Protein 7C8N (pdb70)

Nearest PDB structures (foldseek):
  7c8n-assembly1_A-2  TM=1.008E+00  e=4.900E-27  Methanothrix thermoacetophila
  7cnv-assembly2_D  TM=1.002E+00  e=8.751E-25  Methanothrix thermoacetophila
  7c8m-assembly1_C  TM=9.994E-01  e=2.306E-23  Methanothrix thermoacetophila
  7c8o-assembly1_D  TM=9.922E-01  e=1.601E-20  Methanothrix thermoacetophila
  7c8o-assembly1_A  TM=9.202E-01  e=1.812E-20  Methanothrix thermoacetophila

Organism: Methanothrix thermoacetophila (strain DSM 6194 / JCM 14653 / NBRC 101360 / PT) (NCBI:txid349307)

Foldseek 3Di:
DPLAFDADPLLVVCLVPFPQADEDPPALFKFKDADVPPGKIKIKGFHADPQATQGMHIYIPDDSLLRSLLSVLRVVRHGGHLVVNLVDFSVVVCVNCPRHPPVCVSSNGRNSNRSNRRSVRNVVVVD

Secondary structure (DSSP, 8-state):
--S-----HHHHHHHHS-SSBS--SS-SE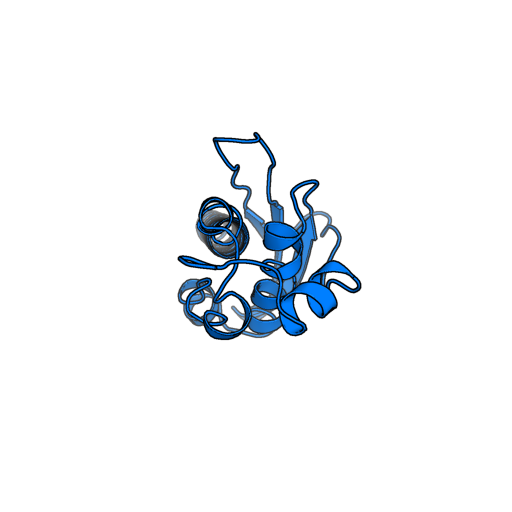EEEEE-TTT--EEEEEEEEETTEEEEEEEEE---HHHHHHHHHHHHHHTT-BHHHHHT--GGGGHHHHTT--TTHHHHHHHHHHHHHHHHHHHHHHH-

B-factor: mean 33.78, std 14.15, range [15.91, 103.22]

Solvent-accessible surface area: 6936 Å² total; per-residue (Å²): 191,165,169,116,70,31,120,41,183,109,1,109,79,5,80,112,92,45,77,28,82,23,68,15,119,136,29,42,0,68,2,121,35,44,6,128,137,70,62,42,76,0,18,0,13,0,74,17,25,124,66,90,2,108,34,0,47,2,96,20,179,12,37,14,0,1,31,0,0,0,0,7,0,0,83,53,0,93,45,72,23,1,98,69,0,63,168,10,47,26,106,75,15,42,139,12,4,118,36,18,21,105,121,37,95,48,9,0,56,10,0,3,71,0,0,32,35,0,0,79,45,37,61,73,122,114,194

InterPro domains:
  IPR002871 NIF system FeS cluster assembly, NifU, N-terminal [PF01592] (7-128)
  IPR002871 NIF system FeS cluster assembly, NifU, N-terminal [PTHR10093] (3-128)
  IPR002871 NIF system FeS cluster assembly, NifU, N-terminal [cd06664] (7-118)
  IPR017787 NIF system FeS cluster assembly, NifU-like [TIGR03419] (7-126)

Sequence (127 aa):
MIQQTGYSKKVMEHFMNPRNVGVVIDDPDGYGKVVGNPVCGDLMEIFIKVGDEKIEDIKFRTFGCGAAIATSSSMITEMARGKSLEEAMRITRNNDVADALDGLPPQKMACSSNLAADALHAAINDYLSKKQ

Radius of gyration: 14.3 Å; Cα contacts (8 Å, |Δi|>4): 248; chains: 1; bounding box: 43×26×33 Å

Structure (mmCIF, N/CA/C/O backbone):
data_7C8N
#
_entry.id   7C8N
#
_cell.length_a   107.021
_cell.length_b   107.021
_cell.length_c   65.753
_cell.angle_alpha   90.000
_cell.angle_beta   90.000
_cell.angle_gamma   120.000
#
_symmetry.space_group_name_H-M   'P 63 2 2'
#
loop_
_entity.id
_entity.type
_entity.pdbx_description
1 polymer 'Nitrogen-fixing NifU domain protein'
2 non-polymer 'FE2/S2 (INORGANIC) CLUSTER'
3 water water
#
loop_
_atom_site.group_PDB
_atom_site.id
_atom_site.type_symbol
_atom_site.label_atom_id
_atom_site.label_alt_id
_atom_site.label_comp_id
_atom_site.label_asym_id
_atom_site.label_entity_id
_atom_site.label_seq_id
_atom_site.pdbx_PDB_ins_code
_atom_site.Cartn_x
_atom_site.Cartn_y
_atom_site.Cartn_z
_atom_site.occupancy
_atom_site.B_iso_or_equiv
_atom_site.auth_seq_id
_atom_site.auth_comp_id
_atom_site.auth_asym_id
_atom_site.auth_atom_id
_atom_site.pdbx_PDB_model_num
ATOM 1 N N . MET A 1 1 ? -78.582 23.102 17.966 1.00 60.87 1 MET A N 1
ATOM 2 C CA . MET A 1 1 ? -77.629 24.219 17.960 1.00 49.47 1 MET A CA 1
ATOM 3 C C . MET A 1 1 ? -77.444 24.653 16.505 1.00 50.52 1 MET A C 1
ATOM 4 O O . MET A 1 1 ? -77.547 23.827 15.607 1.00 47.58 1 MET A O 1
ATOM 9 N N . ILE A 1 2 ? -76.977 25.899 16.292 1.00 34.47 2 ILE A N 1
ATOM 10 C CA . ILE A 1 2 ? -76.756 26.456 14.965 1.00 33.15 2 ILE A CA 1
ATOM 11 C C . ILE A 1 2 ? -75.275 26.323 14.635 1.00 29.83 2 ILE A C 1
ATOM 12 O O . ILE A 1 2 ? -74.424 26.343 15.529 1.00 28.24 2 ILE A O 1
ATOM 17 N N . GLN A 1 3 ? -74.968 26.155 13.348 1.00 26.48 3 GLN A N 1
ATOM 18 C CA . GLN A 1 3 ? -73.629 25.978 12.826 1.00 28.24 3 GLN A CA 1
ATOM 19 C C . GLN A 1 3 ? -72.939 24.791 13.516 1.00 28.12 3 GLN A C 1
ATOM 20 O O . GLN A 1 3 ? -71.801 24.820 14.026 1.00 29.57 3 GLN A O 1
ATOM 26 N N . GLN A 1 4 ? -73.663 23.663 13.622 1.00 27.77 4 GLN A N 1
ATOM 27 C CA . GLN A 1 4 ? -73.093 22.544 14.361 1.00 28.06 4 GLN A CA 1
ATOM 28 C C . GLN A 1 4 ? -71.940 21.893 13.623 1.00 28.89 4 GLN A C 1
ATOM 29 O O . GLN A 1 4 ? -71.960 21.804 12.389 1.00 30.28 4 GLN A O 1
ATOM 35 N N . THR A 1 5 ? -70.927 21.507 14.391 1.00 26.47 5 THR A N 1
ATOM 36 C CA . THR A 1 5 ? -69.804 20.781 13.780 1.00 27.55 5 THR A CA 1
ATOM 37 C C . THR A 1 5 ? -69.370 19.652 14.695 1.00 28.61 5 THR A C 1
ATOM 38 O O . THR A 1 5 ? -69.847 19.547 15.828 1.00 30.29 5 THR A O 1
ATOM 42 N N . GLY A 1 6 ? -68.584 18.713 14.131 1.00 27.29 6 GLY A N 1
ATOM 43 C CA . GLY A 1 6 ? -68.094 17.592 14.926 1.00 25.99 6 GLY A CA 1
ATOM 44 C C . GLY A 1 6 ? -67.544 16.524 13.980 1.00 23.68 6 GLY A C 1
ATOM 45 O O . GLY A 1 6 ? -67.129 16.916 12.872 1.00 26.21 6 GLY A O 1
ATOM 46 N N . TYR A 1 7 ? -67.365 15.320 14.514 1.00 23.52 7 TYR A N 1
ATOM 47 C CA . TYR A 1 7 ? -66.578 14.324 13.799 1.00 23.73 7 TYR A CA 1
ATOM 48 C C . TYR A 1 7 ? -67.474 13.139 13.346 1.00 24.30 7 TYR A C 1
ATOM 49 O O . TYR A 1 7 ? -68.118 12.657 14.224 1.00 29.33 7 TYR A O 1
ATOM 58 N N . SER A 1 8 ? -67.306 12.811 12.079 1.00 26.77 8 SER A N 1
ATOM 59 C CA . SER A 1 8 ? -68.145 11.755 11.425 1.00 28.88 8 SER A CA 1
ATOM 60 C C . SER A 1 8 ? -67.542 10.384 11.702 1.00 29.90 8 SER A C 1
ATOM 61 O O . SER A 1 8 ? -66.361 10.221 12.053 1.00 29.20 8 SER A O 1
ATOM 64 N N . LYS A 1 9 ? -68.350 9.343 11.436 1.00 30.70 9 LYS A N 1
ATOM 65 C CA . LYS A 1 9 ? -67.800 7.983 11.575 1.00 31.36 9 LYS A CA 1
ATOM 66 C C . LYS A 1 9 ? -66.594 7.663 10.713 1.00 27.63 9 LYS A C 1
ATOM 67 O O . LYS A 1 9 ? -65.707 6.974 11.172 1.00 30.55 9 LYS A O 1
ATOM 73 N N . LYS A 1 10 ? -66.588 8.142 9.476 1.00 28.56 10 LYS A N 1
ATOM 74 C CA . LYS A 1 10 ? -65.529 7.839 8.552 1.00 30.51 10 LYS A CA 1
ATOM 75 C C . LYS A 1 10 ? -64.226 8.525 9.007 1.00 30.25 10 LYS A C 1
ATOM 76 O O . LYS A 1 10 ? -63.163 7.898 8.987 1.00 28.28 10 LYS A O 1
ATOM 82 N N . VAL A 1 11 ? -64.319 9.765 9.537 1.00 27.81 11 VAL A N 1
ATOM 83 C CA . VAL A 1 11 ? -63.094 10.397 9.991 1.00 26.36 11 VAL A CA 1
ATOM 84 C C . VAL A 1 11 ? -62.633 9.681 11.236 1.00 25.35 11 VAL A C 1
ATOM 85 O O . VAL A 1 11 ? -61.454 9.456 11.418 1.00 25.14 11 VAL A O 1
ATOM 89 N N . MET A 1 12 ? -63.551 9.301 12.106 1.00 26.30 12 MET A N 1
ATOM 90 C CA . MET A 1 12 ? -63.119 8.607 13.287 1.00 26.67 12 MET A CA 1
ATOM 91 C C . MET A 1 12 ? -62.462 7.260 12.938 1.00 27.22 12 MET A C 1
ATOM 92 O O . MET A 1 12 ? -61.417 6.916 13.520 1.00 28.99 12 MET A O 1
ATOM 97 N N . GLU A 1 13 ? -62.926 6.591 11.867 1.00 28.44 13 GLU A N 1
ATOM 98 C CA . GLU A 1 13 ? -62.346 5.299 11.467 1.00 31.78 13 GLU A CA 1
ATOM 99 C C . GLU A 1 13 ? -60.887 5.505 11.028 1.00 30.27 13 GLU A C 1
ATOM 100 O O . GLU A 1 13 ? -59.994 4.722 11.372 1.00 28.84 13 GLU A O 1
ATOM 106 N N . HIS A 1 14 ? -60.655 6.533 10.184 1.00 24.34 14 HIS A N 1
ATOM 107 C CA . HIS A 1 14 ? -59.330 6.810 9.623 1.00 24.06 14 HIS A CA 1
ATOM 108 C C . HIS A 1 14 ? -58.388 7.460 10.670 1.00 24.39 14 HIS A C 1
ATOM 109 O O . HIS A 1 14 ? -57.190 7.263 10.528 1.00 25.93 14 HIS A O 1
ATOM 116 N N . PHE A 1 15 ? -58.941 8.084 11.712 1.00 23.52 15 PHE A N 1
ATOM 117 C CA . PHE A 1 15 ? -58.055 8.600 12.749 1.00 23.10 15 PHE A CA 1
ATOM 118 C C . PHE A 1 15 ? -57.633 7.462 13.688 1.00 25.98 15 PHE A C 1
ATOM 119 O O . PHE A 1 15 ? -56.456 7.413 14.046 1.00 26.19 15 PHE A O 1
ATOM 127 N N . MET A 1 16 ? -58.553 6.530 13.980 1.00 27.35 16 MET A N 1
ATOM 128 C CA . MET A 1 16 ? -58.241 5.433 14.903 1.00 29.91 16 MET A CA 1
ATOM 129 C C . MET A 1 16 ? -57.381 4.356 14.231 1.00 29.81 16 MET A C 1
ATOM 130 O O . MET A 1 16 ? -56.469 3.785 14.883 1.00 30.56 16 MET A O 1
ATOM 135 N N . ASN A 1 17 ? -57.585 4.160 12.924 1.00 26.99 17 ASN A N 1
ATOM 136 C CA . ASN A 1 17 ? -56.832 3.127 12.222 1.00 28.71 17 ASN A CA 1
ATOM 137 C C . ASN A 1 17 ? -56.275 3.620 10.912 1.00 26.04 17 ASN A C 1
ATOM 138 O O . ASN A 1 17 ? -56.707 3.289 9.817 1.00 26.91 17 ASN A O 1
ATOM 143 N N . PRO A 1 18 ? -55.378 4.638 10.927 1.00 22.70 18 PRO A N 1
ATOM 144 C CA . PRO A 1 18 ? -54.950 5.262 9.720 1.00 22.57 18 PRO A CA 1
ATOM 145 C C . PRO A 1 18 ? -54.211 4.272 8.845 1.00 24.26 18 PRO A C 1
ATOM 146 O O . PRO A 1 18 ? -53.424 3.459 9.338 1.00 27.84 18 PRO A O 1
ATOM 150 N N . ARG A 1 19 ? -54.430 4.424 7.571 1.00 22.28 19 ARG A N 1
ATOM 151 C CA . ARG A 1 19 ? -53.644 3.622 6.601 1.00 25.09 19 ARG A CA 1
ATOM 152 C C . ARG A 1 19 ? -52.365 4.338 6.211 1.00 24.93 19 ARG A C 1
ATOM 153 O O . ARG A 1 19 ? -52.317 5.604 6.160 1.00 24.01 19 ARG A O 1
ATOM 161 N N . ASN A 1 20 ? -51.274 3.600 5.870 1.00 2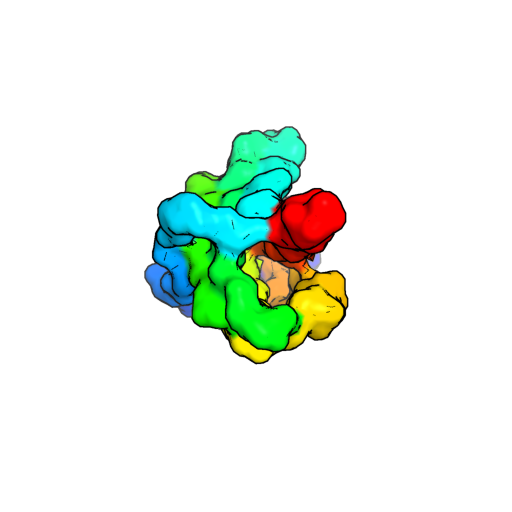4.18 20 ASN A N 1
ATOM 162 C CA . ASN A 1 20 ? -50.075 4.138 5.281 1.00 23.24 20 ASN A CA 1
ATOM 163 C C . ASN A 1 20 ? -49.315 5.115 6.222 1.00 21.20 20 ASN A C 1
ATOM 164 O O . ASN A 1 20 ? -48.601 5.952 5.651 1.00 23.45 20 ASN A O 1
ATOM 169 N N . VAL A 1 21 ? -49.350 4.885 7.523 1.00 23.47 21 VAL A N 1
ATOM 170 C CA . VAL A 1 21 ? -48.472 5.677 8.406 1.00 22.72 21 VAL A CA 1
ATOM 171 C C . VAL A 1 21 ? -47.078 5.088 8.332 1.00 27.53 21 VAL A C 1
ATOM 172 O O . VAL A 1 21 ? -46.933 3.864 8.379 1.00 28.54 21 VAL A O 1
ATOM 176 N N . GLY A 1 22 ? -46.076 5.926 8.210 1.00 25.29 22 GLY A N 1
ATOM 177 C CA . GLY A 1 22 ? -44.716 5.445 8.318 1.00 26.48 22 GLY A CA 1
ATOM 178 C C . GLY A 1 22 ? -43.793 6.364 7.516 1.00 29.30 22 GLY A C 1
ATOM 179 O O . GLY A 1 22 ? -44.074 7.551 7.249 1.00 26.96 22 GLY A O 1
ATOM 180 N N . VAL A 1 23 ? -42.668 5.810 7.053 1.00 28.92 23 VAL A N 1
ATOM 181 C CA A VAL A 1 23 ? -41.655 6.537 6.323 0.50 28.70 23 VAL A CA 1
ATOM 182 C CA B VAL A 1 23 ? -41.657 6.533 6.326 0.50 29.46 23 VAL A CA 1
ATOM 183 C C . VAL A 1 23 ? -41.150 5.571 5.250 1.00 30.40 23 VAL A C 1
ATOM 184 O O . VAL A 1 23 ? -41.323 4.357 5.384 1.00 33.43 23 VAL A O 1
ATOM 191 N N . ILE A 1 24 ? -40.689 6.138 4.150 1.00 29.43 24 ILE A N 1
ATOM 192 C CA . ILE A 1 24 ? -39.944 5.332 3.173 1.00 30.47 24 ILE A CA 1
ATOM 193 C C . ILE A 1 24 ? -38.522 5.865 3.259 1.00 35.23 24 ILE A C 1
ATOM 194 O O . ILE A 1 24 ? -38.269 7.062 3.026 1.00 34.69 24 ILE A O 1
ATOM 199 N N . ASP A 1 25 ? -37.547 4.940 3.441 1.00 40.73 25 ASP A N 1
ATOM 200 C CA . ASP A 1 25 ? -36.139 5.355 3.505 1.00 45.79 25 ASP A CA 1
ATOM 201 C C . ASP A 1 25 ? -35.632 5.593 2.088 1.00 44.21 25 ASP A C 1
ATOM 202 O O . ASP A 1 25 ? -36.061 4.932 1.163 1.00 44.27 25 ASP A O 1
ATOM 207 N N . ASP A 1 26 ? -34.852 6.649 1.882 1.00 47.91 26 ASP A N 1
ATOM 208 C CA . ASP A 1 26 ? -34.449 6.868 0.501 1.00 50.07 26 ASP A CA 1
ATOM 209 C C . ASP A 1 26 ? -35.656 6.864 -0.458 1.00 46.53 26 ASP A C 1
ATOM 210 O O . ASP A 1 26 ? -35.742 6.115 -1.430 1.00 43.57 26 ASP A O 1
ATOM 215 N N . PRO A 1 27 ? -36.641 7.777 -0.287 1.00 39.31 27 PRO A N 1
ATOM 216 C CA . PRO A 1 27 ? -37.828 7.749 -1.136 1.00 35.83 27 PRO A CA 1
ATOM 217 C C . PRO A 1 27 ? -37.539 8.364 -2.490 1.00 35.40 27 PRO A C 1
ATOM 218 O O . PRO A 1 27 ? -36.702 9.250 -2.626 1.00 39.08 27 PRO A O 1
ATOM 222 N N . ASP A 1 28 ? -38.344 8.001 -3.453 1.00 32.82 28 ASP A N 1
ATOM 223 C CA . ASP A 1 28 ? -38.271 8.652 -4.754 1.00 35.25 28 ASP A CA 1
ATOM 224 C C . ASP A 1 28 ? -38.783 10.093 -4.716 1.00 35.89 28 ASP A C 1
ATOM 225 O O . ASP A 1 28 ? -38.319 10.946 -5.486 1.00 36.33 28 ASP A O 1
ATOM 230 N N . GLY A 1 29 ? -39.848 10.351 -3.919 1.00 32.82 29 GLY A N 1
ATOM 231 C CA . GLY A 1 29 ? -40.247 11.738 -3.762 1.00 31.42 29 GLY A CA 1
ATOM 232 C C . GLY A 1 29 ? -40.609 11.941 -2.280 1.00 29.36 29 GLY A C 1
ATOM 233 O O . GLY A 1 29 ? -41.052 11.031 -1.586 1.00 27.47 29 GLY A O 1
ATOM 234 N N . TYR A 1 30 ? -40.291 13.149 -1.806 1.00 29.64 30 TYR A N 1
ATOM 235 C CA . TYR A 1 30 ? -40.579 13.524 -0.424 1.00 27.52 30 TYR A CA 1
ATOM 236 C C . TYR A 1 30 ? -41.182 14.920 -0.485 1.00 26.81 30 TYR A C 1
ATOM 237 O O . TYR A 1 30 ? -40.672 15.814 -1.167 1.00 28.35 30 TYR A O 1
ATOM 246 N N . GLY A 1 31 ? -42.299 15.108 0.259 1.00 25.00 31 GLY A N 1
ATOM 247 C CA . GLY A 1 31 ? -42.962 16.405 0.301 1.00 25.88 31 GLY A CA 1
ATOM 248 C C . GLY A 1 31 ? -43.263 16.704 1.761 1.00 24.45 31 GLY A C 1
ATOM 249 O O . GLY A 1 31 ? -43.667 15.798 2.500 1.00 24.16 31 GLY A O 1
ATOM 250 N N . LYS A 1 32 ? -43.163 17.983 2.139 1.00 23.35 32 LYS A N 1
ATOM 251 C CA . LYS A 1 32 ? -43.570 18.302 3.516 1.00 25.89 32 LYS A CA 1
ATOM 252 C C . LYS A 1 32 ? -44.225 19.668 3.462 1.00 24.08 32 LYS A C 1
ATOM 253 O O . LYS A 1 32 ? -43.787 20.609 2.766 1.00 28.19 32 LYS A O 1
ATOM 259 N N . VAL A 1 33 ? -45.313 19.785 4.229 1.00 23.08 33 VAL A N 1
ATOM 260 C CA A VAL A 1 33 ? -46.005 21.056 4.306 0.42 22.47 33 VAL A CA 1
ATOM 261 C CA B VAL A 1 33 ? -46.122 20.999 4.281 0.58 22.93 33 VAL A CA 1
ATOM 262 C C . VAL A 1 33 ? -46.461 21.212 5.741 1.00 22.33 33 VAL A C 1
ATOM 263 O O . VAL A 1 33 ? -46.918 20.311 6.416 1.00 23.47 33 VAL A O 1
ATOM 270 N N . GLY A 1 34 ? -46.409 22.477 6.183 1.00 21.08 34 GLY A N 1
ATOM 271 C CA . GLY A 1 34 ? -46.812 22.739 7.558 1.00 23.57 34 GLY A CA 1
ATOM 272 C C . GLY A 1 34 ? -48.091 23.527 7.683 1.00 20.39 34 GLY A C 1
ATOM 273 O O . GLY A 1 34 ? -48.527 24.259 6.756 1.00 23.41 34 GLY A O 1
ATOM 274 N N . ASN A 1 35 ? -48.694 23.433 8.853 1.00 20.17 35 ASN A N 1
ATOM 275 C CA . ASN A 1 35 ? -49.888 24.173 9.154 1.00 21.69 35 ASN A CA 1
ATOM 276 C C . ASN A 1 35 ? -49.525 25.439 9.945 1.00 22.77 35 ASN A C 1
ATOM 277 O O . ASN A 1 35 ? -48.873 25.340 10.995 1.00 22.55 35 ASN A O 1
ATOM 282 N N . PRO A 1 36 ? -49.778 26.692 9.452 1.00 21.93 36 PRO A N 1
ATOM 283 C CA . PRO A 1 36 ? -49.282 27.891 10.136 1.00 22.97 36 PRO A CA 1
ATOM 284 C C . PRO A 1 36 ? -49.835 28.101 11.507 1.00 23.51 36 PRO A C 1
ATOM 285 O O . PRO A 1 36 ? -49.254 28.888 12.270 1.00 24.47 36 PRO A O 1
ATOM 289 N N . VAL A 1 37 ? -51.042 27.622 11.833 1.00 21.30 37 VAL A N 1
ATOM 290 C CA . VAL A 1 37 ? -51.655 27.916 13.092 1.00 22.67 37 VAL A CA 1
ATOM 291 C C . VAL A 1 37 ? -51.049 27.121 14.216 1.00 23.19 37 VAL A C 1
ATOM 292 O O . VAL A 1 37 ? -50.737 27.657 15.286 1.00 24.33 37 VAL A O 1
ATOM 296 N N . CYS A 1 38 ? -50.835 25.797 14.068 1.00 20.62 38 CYS A N 1
ATOM 297 C CA . CYS A 1 38 ? -50.437 24.951 15.153 1.00 20.44 38 CYS A CA 1
ATOM 298 C C . CYS A 1 38 ? -48.942 24.594 14.925 1.00 17.54 38 CYS A C 1
ATOM 299 O O . CYS A 1 38 ? -48.379 23.994 15.814 1.00 19.52 38 CYS A O 1
ATOM 302 N N . GLY A 1 39 ? -48.418 24.806 13.747 1.00 17.51 39 GLY A N 1
ATOM 303 C CA . GLY A 1 39 ? -47.027 24.353 13.455 1.00 19.55 39 GLY A CA 1
ATOM 304 C C . GLY A 1 39 ? -46.815 22.874 13.270 1.00 19.53 39 GLY A C 1
ATOM 305 O O . GLY A 1 39 ? -45.638 22.440 13.176 1.00 21.45 39 GLY A O 1
ATOM 306 N N . ASP A 1 40 ? -47.912 22.119 13.058 1.00 17.19 40 ASP A N 1
ATOM 307 C CA . ASP A 1 40 ? -47.632 20.725 12.743 1.00 16.50 40 ASP A CA 1
ATOM 308 C C . ASP A 1 40 ? -47.213 20.535 11.309 1.00 19.01 40 ASP A C 1
ATOM 309 O O . ASP A 1 40 ? -47.430 21.393 10.424 1.00 20.77 40 ASP A O 1
ATOM 314 N N . LEU A 1 41 ? -46.502 19.437 11.042 1.00 18.50 41 LEU A N 1
ATOM 315 C CA . LEU A 1 41 ? -45.898 19.195 9.730 1.00 18.58 41 LEU A CA 1
ATOM 316 C C . LEU A 1 41 ? -46.470 17.852 9.198 1.00 17.75 41 LEU A C 1
ATOM 317 O O . LEU A 1 41 ? -46.502 16.865 9.936 1.00 18.79 41 LEU A O 1
ATOM 322 N N . MET A 1 42 ? -46.846 17.893 7.930 1.00 18.92 42 MET A N 1
ATOM 323 C CA . MET A 1 42 ? -47.244 16.646 7.244 1.00 18.53 42 MET A CA 1
ATOM 324 C C . MET A 1 42 ? -46.153 16.340 6.270 1.00 19.20 42 MET A C 1
ATOM 325 O O . MET A 1 42 ? -45.765 17.128 5.415 1.00 21.59 42 MET A O 1
ATOM 330 N N . GLU A 1 43 ? -45.673 15.067 6.351 1.00 18.78 43 GLU A N 1
ATOM 331 C CA . GLU A 1 43 ? -44.640 14.569 5.418 1.00 20.93 43 GLU A CA 1
ATOM 332 C C . GLU A 1 43 ? -45.222 13.381 4.658 1.00 20.12 43 GLU A C 1
ATOM 333 O O . GLU A 1 43 ? -45.886 12.516 5.197 1.00 21.28 43 GLU A O 1
ATOM 339 N N . ILE A 1 44 ? -45.062 13.446 3.328 1.00 21.56 44 ILE A N 1
ATOM 340 C CA . ILE A 1 44 ? -45.468 12.284 2.484 1.00 21.70 44 ILE A CA 1
ATOM 341 C C . ILE A 1 44 ? -44.181 11.836 1.774 1.00 23.63 44 ILE A C 1
ATOM 342 O O . ILE A 1 44 ? -43.373 12.590 1.207 1.00 23.47 44 ILE A O 1
ATOM 347 N N . PHE A 1 45 ? -44.097 10.491 1.711 1.00 23.37 45 PHE A N 1
ATOM 348 C CA . PHE A 1 45 ? -42.982 9.758 1.069 1.00 23.98 45 PHE A CA 1
ATOM 349 C C . PHE A 1 45 ? -43.626 8.905 -0.036 1.00 25.99 45 PHE A C 1
ATOM 350 O O . PHE A 1 45 ? -44.612 8.216 0.221 1.00 25.44 45 PHE A O 1
ATOM 358 N N . ILE A 1 46 ? -43.004 8.938 -1.234 1.00 26.40 46 ILE A N 1
ATOM 359 C CA . ILE A 1 46 ? -43.484 8.021 -2.306 1.00 25.56 46 ILE A CA 1
ATOM 360 C C . ILE A 1 46 ? -42.319 7.273 -2.944 1.00 27.51 46 ILE A C 1
ATOM 361 O O . ILE A 1 46 ? -41.212 7.770 -3.033 1.00 28.73 46 ILE A O 1
ATOM 366 N N . LYS A 1 47 ? -42.668 6.0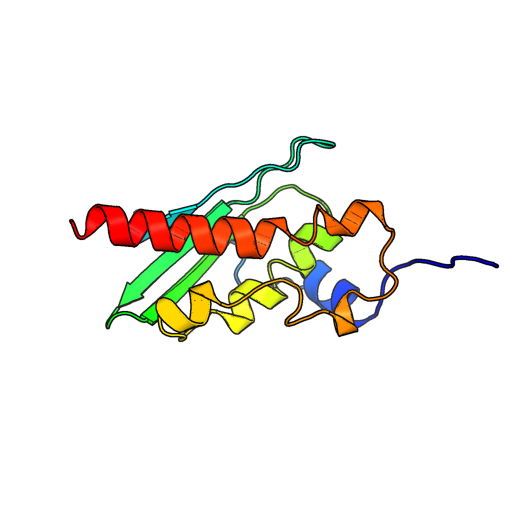33 -3.329 1.00 27.70 47 LYS A N 1
ATOM 367 C CA . LYS A 1 47 ? -41.851 5.202 -4.260 1.00 32.04 47 LYS A CA 1
ATOM 368 C C . LYS A 1 47 ? -42.597 5.204 -5.586 1.00 31.63 47 LYS A C 1
ATOM 369 O O . LYS A 1 47 ? -43.811 5.054 -5.626 1.00 31.91 47 LYS A O 1
ATOM 375 N N . VAL A 1 48 ? -41.851 5.391 -6.708 1.00 32.81 48 VAL A N 1
ATOM 376 C CA . VAL A 1 48 ? -42.487 5.533 -8.009 1.00 32.43 48 VAL A CA 1
ATOM 377 C C . VAL A 1 48 ? -41.924 4.435 -8.939 1.00 35.58 48 VAL A C 1
ATOM 378 O O . VAL A 1 48 ? -40.733 4.217 -8.936 1.00 39.84 48 VAL A O 1
ATOM 382 N N . GLY A 1 49 ? -42.827 3.671 -9.492 1.00 37.71 49 GLY A N 1
ATOM 383 C CA . GLY A 1 49 ? -42.388 2.657 -10.471 1.00 39.57 49 GLY A CA 1
ATOM 384 C C . GLY A 1 49 ? -43.349 2.727 -11.639 1.00 46.32 49 GLY A C 1
ATOM 385 O O . GLY A 1 49 ? -44.569 2.719 -11.419 1.00 42.21 49 GLY A O 1
ATOM 386 N N . ASP A 1 50 ? -42.817 2.805 -12.878 1.00 51.49 50 ASP A N 1
ATOM 387 C CA . ASP A 1 50 ? -43.716 2.783 -14.025 1.00 55.38 50 ASP A CA 1
ATOM 388 C C . ASP A 1 50 ? -44.545 4.070 -14.068 1.00 47.71 50 ASP A C 1
ATOM 389 O O . ASP A 1 50 ? -45.703 4.088 -14.508 1.00 48.56 50 ASP A O 1
ATOM 394 N N . GLU A 1 51 ? -43.959 5.178 -13.585 1.00 49.76 51 GLU A N 1
ATOM 395 C CA . GLU A 1 51 ? -44.691 6.439 -13.520 1.00 47.64 51 GLU A CA 1
ATOM 396 C C . GLU A 1 51 ? -45.938 6.358 -12.615 1.00 41.83 51 GLU A C 1
ATOM 397 O O . GLU A 1 51 ? -46.911 7.052 -12.849 1.00 43.63 51 GLU A O 1
ATOM 403 N N . LYS A 1 52 ? -45.946 5.428 -11.647 1.00 39.39 52 LYS A N 1
ATOM 404 C CA . LYS A 1 52 ? -47.125 5.228 -10.815 1.00 39.06 52 LYS A CA 1
ATOM 405 C C . LYS A 1 52 ? -46.694 5.198 -9.346 1.00 33.32 52 LYS A C 1
ATOM 406 O O . LYS A 1 52 ? -45.507 5.002 -9.085 1.00 34.07 52 LYS A O 1
ATOM 412 N N . ILE A 1 53 ? -47.642 5.405 -8.396 1.00 34.55 53 ILE A N 1
ATOM 413 C CA . ILE A 1 53 ? -47.226 5.342 -7.008 1.00 31.39 53 ILE A CA 1
ATOM 414 C C . ILE A 1 53 ? -47.209 3.890 -6.611 1.00 30.07 53 ILE A C 1
ATOM 415 O O . ILE A 1 53 ? -48.250 3.307 -6.371 1.00 32.41 53 ILE A O 1
ATOM 420 N N . GLU A 1 54 ? -45.997 3.391 -6.408 1.00 31.40 54 GLU A N 1
ATOM 421 C CA . GLU A 1 54 ? -45.779 2.003 -6.020 1.00 35.83 54 GLU A CA 1
ATOM 422 C C . GLU A 1 54 ? -45.861 1.861 -4.497 1.00 32.35 54 GLU A C 1
ATOM 423 O O . GLU A 1 54 ? -46.317 0.860 -3.961 1.00 31.28 54 GLU A O 1
ATOM 429 N N . ASP A 1 55 ? -45.494 2.963 -3.743 1.00 29.79 55 ASP A N 1
ATOM 430 C CA . ASP A 1 55 ? -45.771 2.889 -2.307 1.00 30.85 55 ASP A CA 1
ATOM 431 C C . ASP A 1 55 ? -45.840 4.357 -1.819 1.00 26.86 55 ASP A C 1
ATOM 432 O O . ASP A 1 55 ? -45.337 5.283 -2.460 1.00 28.45 55 ASP A O 1
ATOM 437 N N . ILE A 1 56 ? -46.602 4.508 -0.721 1.00 25.93 56 ILE A N 1
ATOM 438 C CA . ILE A 1 56 ? -46.787 5.879 -0.156 1.00 26.09 56 ILE A CA 1
ATOM 439 C C . ILE A 1 56 ? -46.921 5.639 1.345 1.00 24.49 56 ILE A C 1
ATOM 440 O O . ILE A 1 56 ? -47.498 4.706 1.851 1.00 25.17 56 ILE A O 1
ATOM 445 N N . LYS A 1 57 ? -46.365 6.670 2.102 1.00 23.22 57 LYS A N 1
ATOM 446 C CA . LYS A 1 57 ? -46.424 6.685 3.585 1.00 22.60 57 LYS A CA 1
ATOM 447 C C . LYS A 1 57 ? -46.531 8.182 3.959 1.00 23.20 57 LYS A C 1
ATOM 448 O O . LYS A 1 57 ? -46.129 9.072 3.234 1.00 23.36 57 LYS A O 1
ATOM 454 N N . PHE A 1 58 ? -47.210 8.348 5.102 1.00 22.12 58 PHE A N 1
ATOM 455 C CA . PHE A 1 58 ? -47.236 9.728 5.671 1.00 21.38 58 PHE A CA 1
ATOM 456 C C . PHE A 1 58 ? -46.774 9.634 7.109 1.00 21.85 58 PHE A C 1
ATOM 457 O O . PHE A 1 58 ? -47.017 8.694 7.814 1.00 22.47 58 PHE A O 1
ATOM 465 N N . ARG A 1 59 ? -46.236 10.831 7.551 1.00 19.32 59 ARG A N 1
ATOM 466 C CA . ARG A 1 59 ? -45.857 10.970 8.954 1.00 20.58 59 ARG A CA 1
ATOM 467 C C . ARG A 1 59 ? -46.215 12.424 9.410 1.00 20.30 59 ARG A C 1
ATOM 468 O O . ARG A 1 59 ? -45.941 13.376 8.701 1.00 20.56 59 ARG A O 1
ATOM 476 N N . THR A 1 60 ? -46.962 12.389 10.530 1.00 20.82 60 THR A N 1
ATOM 477 C CA . THR A 1 60 ? -47.329 13.706 11.107 1.00 18.91 60 THR A CA 1
ATOM 478 C C . THR A 1 60 ? -47.519 13.496 12.576 1.00 19.02 60 THR A C 1
ATOM 479 O O . THR A 1 60 ? -47.891 12.465 13.057 1.00 21.11 60 THR A O 1
ATOM 483 N N . PHE A 1 61 ? -47.353 14.646 13.314 1.00 17.80 61 PHE A N 1
ATOM 484 C CA . PHE A 1 61 ? -47.781 14.641 14.727 1.00 17.39 61 PHE A CA 1
ATOM 485 C C . PHE A 1 61 ? -48.975 15.614 14.871 1.00 16.89 61 PHE A C 1
ATOM 486 O O . PHE A 1 61 ? -49.284 16.038 15.992 1.00 18.35 61 PHE A O 1
ATOM 494 N N . GLY A 1 62 ? -49.637 15.926 13.793 1.00 15.91 62 GLY A N 1
ATOM 495 C CA . GLY A 1 62 ? -50.808 16.823 13.821 1.00 17.36 62 GLY A CA 1
ATOM 496 C C . GLY A 1 62 ? -52.072 16.086 14.340 1.00 16.26 62 GLY A C 1
ATOM 497 O O . GLY A 1 62 ? -52.008 15.075 15.022 1.00 17.32 62 GLY A O 1
ATOM 498 N N . CYS A 1 63 ? -53.230 16.797 14.080 1.00 16.92 63 CYS A N 1
ATOM 499 C CA . CYS A 1 63 ? -54.466 16.419 14.766 1.00 16.36 63 CYS A CA 1
ATOM 500 C C . CYS A 1 63 ? -55.210 15.288 14.045 1.00 17.64 63 CYS A C 1
ATOM 501 O O . CYS A 1 63 ? -54.834 14.847 12.928 1.00 17.93 63 CYS A O 1
ATOM 504 N N . GLY A 1 64 ? -56.263 14.880 14.690 1.00 17.74 64 GLY A N 1
ATOM 505 C CA . GLY A 1 64 ? -57.104 13.800 14.119 1.00 18.40 64 GLY A CA 1
ATOM 506 C C . GLY A 1 64 ? -57.599 14.129 12.733 1.00 22.39 64 GLY A C 1
ATOM 507 O O . GLY A 1 64 ? -57.563 13.218 11.865 1.00 21.15 64 GLY A O 1
ATOM 508 N N . ALA A 1 65 ? -58.058 15.373 12.434 1.00 17.56 65 ALA A N 1
ATOM 509 C CA . ALA A 1 65 ? -58.536 15.642 11.092 1.00 18.97 65 ALA A CA 1
ATOM 510 C C . ALA A 1 65 ? -57.360 15.523 10.121 1.00 20.02 65 ALA A C 1
ATOM 511 O O . ALA A 1 65 ? -57.574 15.080 8.960 1.00 20.35 65 ALA A O 1
ATOM 513 N N . ALA A 1 66 ? -56.137 15.977 10.446 1.00 17.29 66 ALA A N 1
ATOM 514 C CA . ALA A 1 66 ? -55.036 15.888 9.478 1.00 17.35 66 ALA A CA 1
ATOM 515 C C . ALA A 1 66 ? -54.738 14.378 9.307 1.00 18.11 66 ALA A C 1
ATOM 516 O O . ALA A 1 66 ? -54.450 14.042 8.080 1.00 19.97 66 ALA A O 1
ATOM 518 N N . ILE A 1 67 ? -54.673 13.608 10.357 1.00 16.94 67 ILE A N 1
ATOM 519 C CA . ILE A 1 67 ? -54.285 12.150 10.231 1.00 18.30 67 ILE A CA 1
ATOM 520 C C . ILE A 1 67 ? -55.391 11.446 9.441 1.00 19.80 67 ILE A C 1
ATOM 521 O O . ILE A 1 67 ? -55.008 10.710 8.473 1.00 20.56 67 ILE A O 1
ATOM 526 N N . ALA A 1 68 ? -56.670 11.677 9.737 1.00 19.66 68 ALA A N 1
ATOM 527 C CA . ALA A 1 68 ? -57.709 10.930 8.960 1.00 18.66 68 ALA A CA 1
ATOM 528 C C . ALA A 1 68 ? -57.621 11.358 7.525 1.00 22.15 68 ALA A C 1
ATOM 529 O O . ALA A 1 68 ? -57.857 10.446 6.664 1.00 21.94 68 ALA A O 1
ATOM 531 N N . THR A 1 69 ? -57.438 12.637 7.186 1.00 19.44 69 THR A N 1
ATOM 532 C CA . THR A 1 69 ? -57.465 13.024 5.801 1.00 19.78 69 THR A CA 1
ATOM 533 C C . THR A 1 69 ? -56.234 12.397 5.128 1.00 21.57 69 THR A C 1
ATOM 534 O O . THR A 1 69 ? -56.400 11.917 3.953 1.00 22.27 69 THR A O 1
ATOM 538 N N . SER A 1 70 ? -55.082 12.310 5.720 1.00 20.96 70 SER A N 1
ATOM 539 C CA A SER A 1 70 ? -53.903 11.723 5.092 0.50 21.38 70 SER A CA 1
ATOM 540 C CA B SER A 1 70 ? -53.915 11.752 5.044 0.50 21.39 70 SER A CA 1
ATOM 541 C C . SER A 1 70 ? -54.129 10.236 4.857 1.00 23.25 70 SER A C 1
ATOM 542 O O . SER A 1 70 ? -53.681 9.762 3.814 1.00 24.11 70 SER A O 1
ATOM 547 N N . SER A 1 71 ? -54.777 9.598 5.784 1.00 21.14 71 SER A N 1
ATOM 548 C CA . SER A 1 71 ? -55.063 8.158 5.617 1.00 21.25 71 SER A CA 1
ATOM 549 C C . SER A 1 71 ? -55.903 8.078 4.368 1.00 24.90 71 SER A C 1
ATOM 550 O O . SER A 1 71 ? -55.614 7.179 3.539 1.00 24.98 71 SER A O 1
ATOM 553 N N . MET A 1 72 ? -56.979 8.838 4.204 1.00 21.52 72 MET A N 1
ATOM 554 C CA . MET A 1 72 ? -57.881 8.702 3.056 1.00 22.49 72 MET A CA 1
ATOM 555 C C . MET A 1 72 ? -57.161 9.103 1.774 1.00 25.98 72 MET A C 1
ATOM 556 O O . MET A 1 72 ? -57.335 8.397 0.722 1.00 26.80 72 MET A O 1
ATOM 561 N N . ILE A 1 73 ? -56.420 10.220 1.739 1.00 24.34 73 ILE A N 1
ATOM 562 C CA . ILE A 1 73 ? -55.747 10.659 0.529 1.00 25.73 73 ILE A CA 1
ATOM 563 C C . ILE A 1 73 ? -54.659 9.659 0.133 1.00 28.60 73 ILE A C 1
ATOM 564 O O . ILE A 1 73 ? -54.527 9.450 -1.098 1.00 27.91 73 ILE A O 1
ATOM 569 N N . THR A 1 74 ? -53.806 9.165 1.025 1.00 26.42 74 THR A N 1
ATOM 570 C CA . THR A 1 74 ? -52.719 8.232 0.615 1.00 24.00 74 THR A CA 1
ATOM 571 C C . THR A 1 74 ? -53.388 6.941 0.092 1.00 30.00 74 THR A C 1
ATOM 572 O O . THR A 1 74 ? -52.850 6.384 -0.897 1.00 28.43 74 THR A O 1
ATOM 576 N N . GLU A 1 75 ? -54.494 6.509 0.691 1.00 26.06 75 GLU A N 1
ATOM 577 C CA . GLU A 1 75 ? -55.130 5.262 0.193 1.00 29.36 75 GLU A CA 1
ATOM 578 C C . GLU A 1 75 ? -55.617 5.491 -1.240 1.00 31.91 75 GLU A C 1
ATOM 579 O O . GLU A 1 75 ? -55.581 4.560 -2.089 1.00 31.55 75 GLU A O 1
ATOM 585 N N . MET A 1 76 ? -56.140 6.669 -1.567 1.00 30.07 76 MET A N 1
ATOM 586 C CA . MET A 1 76 ? -56.630 6.997 -2.907 1.00 32.76 76 MET A CA 1
ATOM 587 C C . MET A 1 76 ? -55.496 7.195 -3.929 1.00 34.22 76 MET A C 1
ATOM 588 O O . MET A 1 76 ? -55.698 6.983 -5.157 1.00 35.46 76 MET A O 1
ATOM 593 N N . ALA A 1 77 ? -54.322 7.592 -3.478 1.00 28.77 77 ALA A N 1
ATOM 594 C CA . ALA A 1 77 ? -53.178 7.841 -4.340 1.00 27.75 77 ALA A CA 1
ATOM 595 C C . ALA A 1 77 ? -52.495 6.508 -4.743 1.00 29.45 77 ALA A C 1
ATOM 596 O O . ALA A 1 77 ? -51.796 6.522 -5.759 1.00 30.77 77 ALA A O 1
ATOM 598 N N . ARG A 1 78 ? -52.530 5.527 -3.864 1.00 30.86 78 ARG A N 1
ATOM 599 C CA . ARG A 1 78 ? -51.731 4.300 -4.108 1.00 29.24 78 ARG A CA 1
ATOM 600 C C . ARG A 1 78 ? -52.122 3.663 -5.474 1.00 31.07 78 ARG A C 1
ATOM 601 O O . ARG A 1 78 ? -53.299 3.599 -5.792 1.00 31.64 78 ARG A O 1
ATOM 609 N N . GLY A 1 79 ? -51.069 3.474 -6.283 1.00 32.67 79 GLY A N 1
ATOM 610 C CA . GLY A 1 79 ? -51.291 2.824 -7.586 1.00 33.46 79 GLY A CA 1
ATOM 611 C C . GLY A 1 79 ? -51.688 3.769 -8.699 1.00 38.57 79 GLY A C 1
ATOM 612 O O . GLY A 1 79 ? -51.748 3.343 -9.874 1.00 38.27 79 GLY A O 1
ATOM 613 N N . LYS A 1 80 ? -51.853 5.076 -8.417 1.00 35.49 80 LYS A N 1
ATOM 614 C CA . LYS A 1 80 ? -52.314 5.982 -9.445 1.00 32.78 80 LYS A CA 1
ATOM 615 C C . LYS A 1 80 ? -51.107 6.496 -10.187 1.00 32.21 80 LYS A C 1
ATOM 616 O O . LYS A 1 80 ? -49.968 6.472 -9.727 1.00 33.41 80 LYS A O 1
ATOM 622 N N . SER A 1 81 ? -51.335 6.909 -11.474 1.00 34.73 81 SER A N 1
ATOM 623 C CA . SER A 1 81 ? -50.249 7.581 -12.159 1.00 36.78 81 SER A CA 1
ATOM 624 C C . SER A 1 81 ? -49.884 8.912 -11.483 1.00 36.61 81 SER A C 1
ATOM 625 O O . SER A 1 81 ? -50.708 9.464 -10.769 1.00 37.90 81 SER A O 1
ATOM 628 N N . LEU A 1 82 ? -48.688 9.446 -11.745 1.00 37.34 82 LEU A N 1
ATOM 629 C CA . LEU A 1 82 ? -48.309 10.733 -11.157 1.00 37.39 82 LEU A CA 1
ATOM 630 C C . LEU A 1 82 ? -49.254 11.865 -11.548 1.00 39.55 82 LEU A C 1
ATOM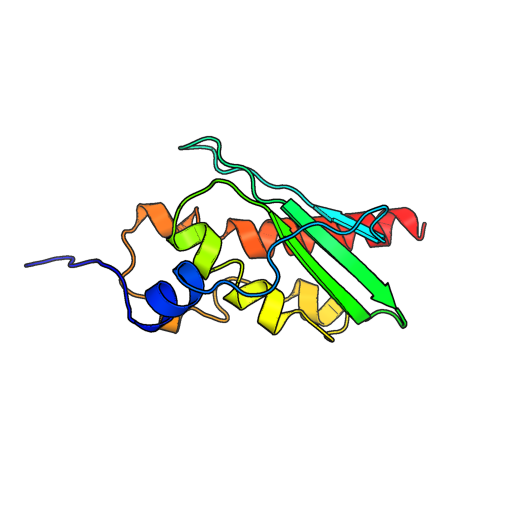 631 O O . LEU A 1 82 ? -49.541 12.773 -10.757 1.00 40.32 82 LEU A O 1
ATOM 636 N N . GLU A 1 83 ? -49.757 11.863 -12.780 1.00 39.98 83 GLU A N 1
ATOM 637 C CA . GLU A 1 83 ? -50.640 12.916 -13.217 1.00 41.47 83 GLU A CA 1
ATOM 638 C C . GLU A 1 83 ? -51.984 12.792 -12.522 1.00 41.84 83 GLU A C 1
ATOM 639 O O . GLU A 1 83 ? -52.571 13.827 -12.206 1.00 41.94 83 GLU A O 1
ATOM 645 N N . GLU A 1 84 ? -52.506 11.569 -12.341 1.00 37.62 84 GLU A N 1
ATOM 646 C CA . GLU A 1 84 ? -53.755 11.404 -11.614 1.00 38.35 84 GLU A CA 1
ATOM 647 C C . GLU A 1 84 ? -53.552 11.798 -10.131 1.00 35.39 84 GLU A C 1
ATOM 648 O O . GLU A 1 84 ? -54.444 12.428 -9.565 1.00 36.79 84 GLU A O 1
ATOM 654 N N . ALA A 1 85 ? -52.424 11.383 -9.542 1.00 33.07 85 ALA A N 1
ATOM 655 C CA . ALA A 1 85 ? -52.285 11.714 -8.105 1.00 32.29 85 ALA A CA 1
ATOM 656 C C . ALA A 1 85 ? -52.208 13.229 -7.938 1.00 34.20 85 ALA A C 1
ATOM 657 O O . ALA A 1 85 ? -52.578 13.813 -6.875 1.00 32.92 85 ALA A O 1
ATOM 659 N N . MET A 1 86 ? -51.647 13.945 -8.898 1.00 33.10 86 MET A N 1
ATOM 660 C CA . MET A 1 86 ? -51.561 15.408 -8.842 1.00 33.53 86 MET A CA 1
ATOM 661 C C . MET A 1 86 ? -52.918 16.069 -8.838 1.00 35.55 86 MET A C 1
ATOM 662 O O . MET A 1 86 ? -53.048 17.195 -8.378 1.00 39.15 86 MET A O 1
ATOM 667 N N . ARG A 1 87 ? -53.929 15.381 -9.326 1.00 34.82 87 ARG A N 1
ATOM 668 C CA . ARG A 1 87 ? -55.254 15.953 -9.345 1.00 37.13 87 ARG A CA 1
ATOM 669 C C . ARG A 1 87 ? -55.951 15.691 -7.994 1.00 36.18 87 ARG A C 1
ATOM 670 O O . ARG A 1 87 ? -57.009 16.235 -7.774 1.00 38.52 87 ARG A O 1
ATOM 678 N N . ILE A 1 88 ? -55.448 14.789 -7.136 1.00 33.17 88 ILE A N 1
ATOM 679 C CA . ILE A 1 88 ? -56.168 14.456 -5.897 1.00 31.77 88 ILE A CA 1
ATOM 680 C C . ILE A 1 88 ? -56.125 15.656 -4.908 1.00 30.49 88 ILE A C 1
ATOM 681 O O . ILE A 1 88 ? -55.094 16.289 -4.753 1.00 32.47 88 ILE A O 1
ATOM 686 N N . THR A 1 89 ? -57.285 15.988 -4.329 1.00 31.64 89 THR A N 1
ATOM 687 C CA . THR A 1 89 ? -57.314 17.013 -3.261 1.00 32.05 89 THR A CA 1
ATOM 688 C C . THR A 1 89 ? -58.371 16.581 -2.257 1.00 31.90 89 THR A C 1
ATOM 689 O O . THR A 1 89 ? -59.029 15.569 -2.373 1.00 30.02 89 THR A O 1
ATOM 693 N N . ARG A 1 90 ? -58.508 17.314 -1.085 1.00 28.92 90 ARG A N 1
ATOM 694 C CA . ARG A 1 90 ? -59.463 16.812 -0.115 1.00 29.80 90 ARG A CA 1
ATOM 695 C C . ARG A 1 90 ? -60.908 16.867 -0.628 1.00 28.08 90 ARG A C 1
ATOM 696 O O . ARG A 1 90 ? -61.754 16.267 -0.024 1.00 29.15 90 ARG A O 1
ATOM 704 N N . ASN A 1 91 ? -61.156 17.608 -1.701 1.00 31.49 91 ASN A N 1
ATOM 705 C CA A ASN A 1 91 ? -62.447 17.592 -2.394 0.52 34.20 91 ASN A CA 1
ATOM 706 C CA B ASN A 1 91 ? -62.498 17.579 -2.280 0.48 34.14 91 ASN A CA 1
ATOM 707 C C . ASN A 1 91 ? -62.887 16.176 -2.740 1.00 35.83 91 ASN A C 1
ATOM 708 O O . ASN A 1 91 ? -64.059 15.864 -2.670 1.00 34.22 91 ASN A O 1
ATOM 717 N N . ASP A 1 92 ? -61.908 15.313 -2.991 1.00 32.63 92 ASP A N 1
ATOM 718 C CA . ASP A 1 92 ? -62.241 13.940 -3.352 1.00 36.60 92 ASP A CA 1
ATOM 719 C C . ASP A 1 92 ? -62.778 13.149 -2.166 1.00 37.28 92 ASP A C 1
ATOM 720 O O . ASP A 1 92 ? -63.268 12.047 -2.364 1.00 35.26 92 ASP A O 1
ATOM 725 N N . VAL A 1 93 ? -62.587 13.617 -0.894 1.00 34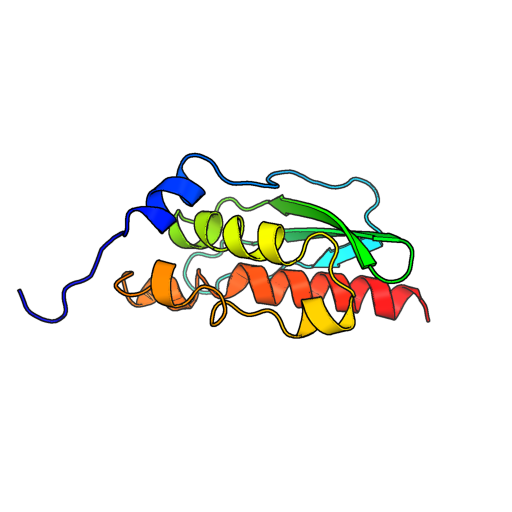.78 93 VAL A N 1
ATOM 726 C CA . VAL A 1 93 ? -63.190 12.960 0.269 1.00 33.20 93 VAL A CA 1
ATOM 727 C C . VAL A 1 93 ? -64.066 13.979 1.023 1.00 33.75 93 VAL A C 1
ATOM 728 O O . VAL A 1 93 ? -64.280 13.838 2.229 1.00 35.45 93 VAL A O 1
ATOM 732 N N . ALA A 1 94 ? -64.625 14.973 0.312 1.00 33.08 94 ALA A N 1
ATOM 733 C CA . ALA A 1 94 ? -65.483 16.009 0.885 1.00 34.25 94 ALA A CA 1
ATOM 734 C C . ALA A 1 94 ? -66.570 15.416 1.768 1.00 38.91 94 ALA A C 1
ATOM 735 O O . ALA A 1 94 ? -66.877 15.947 2.827 1.00 35.03 94 ALA A O 1
ATOM 737 N N . ASP A 1 95 ? -67.341 14.414 1.295 1.00 39.20 95 ASP A N 1
ATOM 738 C CA . ASP A 1 95 ? -68.433 13.926 2.133 1.00 38.97 95 ASP A CA 1
ATOM 739 C C . ASP A 1 95 ? -68.010 13.399 3.505 1.00 36.10 95 ASP A C 1
ATOM 740 O O . ASP A 1 95 ? -68.680 13.689 4.497 1.00 35.74 95 ASP A O 1
ATOM 745 N N . ALA A 1 96 ? -66.877 12.671 3.592 1.00 35.31 96 ALA A N 1
ATOM 746 C CA . ALA A 1 96 ? -66.354 12.197 4.874 1.00 35.71 96 ALA A CA 1
ATOM 747 C C . ALA A 1 96 ? -65.989 13.406 5.762 1.00 33.79 96 ALA A C 1
ATOM 748 O O . ALA A 1 96 ? -66.066 13.324 6.978 1.00 34.03 96 ALA A O 1
ATOM 750 N N . LEU A 1 97 ? -65.571 14.534 5.173 1.00 30.05 97 LEU A N 1
ATOM 751 C CA . LEU A 1 97 ? -65.047 15.640 6.001 1.00 30.01 97 LEU A CA 1
ATOM 752 C C . LEU A 1 97 ? -66.133 16.661 6.346 1.00 32.93 97 LEU A C 1
ATOM 753 O O . LEU A 1 97 ? -65.904 17.663 7.034 1.00 32.03 97 LEU A O 1
ATOM 758 N N . ASP A 1 98 ? -67.391 16.465 5.823 1.00 32.81 98 ASP A N 1
ATOM 759 C CA . ASP A 1 98 ? -68.319 17.570 5.953 1.00 33.16 98 ASP A CA 1
ATOM 760 C C . ASP A 1 98 ? -68.733 17.699 7.428 1.00 30.52 98 ASP A C 1
ATOM 761 O O . ASP A 1 98 ? -68.811 16.718 8.135 1.00 33.65 98 ASP A O 1
ATOM 766 N N . GLY A 1 99 ? -68.891 18.935 7.884 1.00 33.05 99 GLY A N 1
ATOM 767 C CA . GLY A 1 99 ? -69.249 18.945 9.308 1.00 29.78 99 GLY A CA 1
ATOM 768 C C . GLY A 1 99 ? -68.050 19.202 10.245 1.00 28.83 99 GLY A C 1
ATOM 769 O O . GLY A 1 99 ? -68.311 19.440 11.419 1.00 27.91 99 GLY A O 1
ATOM 770 N N . LEU A 1 100 ? -66.801 18.977 9.754 1.00 25.69 100 LEU A N 1
ATOM 771 C CA . LEU A 1 100 ? -65.691 19.101 10.704 1.00 22.87 100 LEU A CA 1
ATOM 772 C C . LEU A 1 100 ? -65.646 20.569 11.138 1.00 21.94 100 LEU A C 1
ATOM 773 O O . LEU A 1 100 ? -66.069 21.491 10.456 1.00 23.88 100 LEU A O 1
ATOM 778 N N . PRO A 1 101 ? -65.075 20.844 12.334 1.00 20.46 101 PRO A N 1
ATOM 779 C CA . PRO A 1 101 ? -64.840 22.240 12.799 1.00 20.19 101 PRO A CA 1
ATOM 780 C C . PRO A 1 101 ? -64.167 23.033 11.700 1.00 20.59 101 PRO A C 1
ATOM 781 O O . PRO A 1 101 ? -63.244 22.539 11.006 1.00 20.92 101 PRO A O 1
ATOM 785 N N . PRO A 1 102 ? -64.488 24.319 11.527 1.00 20.22 102 PRO A N 1
ATOM 786 C CA . PRO A 1 102 ? -64.018 25.012 10.382 1.00 18.98 102 PRO A CA 1
ATOM 787 C C . PRO A 1 102 ? -62.512 25.208 10.329 1.00 19.14 102 PRO A C 1
ATOM 788 O O . PRO A 1 102 ? -61.944 25.279 9.221 1.00 22.96 102 PRO A O 1
ATOM 792 N N . GLN A 1 103 ? -61.833 25.256 11.453 1.00 18.67 103 GLN A N 1
ATOM 793 C CA . GLN A 1 103 ? -60.370 25.391 11.436 1.00 19.09 103 GLN A CA 1
ATOM 794 C C . GLN A 1 103 ? -59.707 24.113 10.909 1.00 21.14 103 GLN A C 1
ATOM 795 O O . GLN A 1 103 ? -58.515 24.165 10.576 1.00 21.27 103 GLN A O 1
ATOM 801 N N . LYS A 1 104 ? -60.464 23.008 10.827 1.00 18.32 104 LYS A N 1
ATOM 802 C CA . LYS A 1 104 ? -59.761 21.804 10.348 1.00 19.47 104 LYS A CA 1
ATOM 803 C C . LYS A 1 104 ? -59.779 21.729 8.828 1.00 20.55 104 LYS A C 1
ATOM 804 O O . LYS A 1 104 ? -59.164 20.814 8.275 1.00 20.85 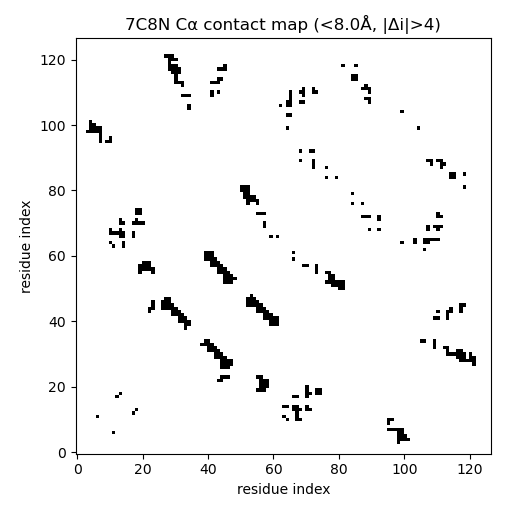104 LYS A O 1
ATOM 810 N N . MET A 1 105 ? -60.383 22.718 8.160 1.00 20.60 105 MET A N 1
ATOM 811 C CA . MET A 1 105 ? -60.221 22.686 6.698 1.00 21.67 105 MET A CA 1
ATOM 812 C C . MET A 1 105 ? -58.732 22.809 6.339 1.00 22.24 105 MET A C 1
ATOM 813 O O . MET A 1 105 ? -58.141 22.055 5.517 1.00 21.65 105 MET A O 1
ATOM 818 N N . ALA A 1 106 ? -57.958 23.679 7.009 1.00 20.30 106 ALA A N 1
ATOM 819 C CA . ALA A 1 106 ? -56.557 23.773 6.712 1.00 22.32 106 ALA A CA 1
ATOM 820 C C . ALA A 1 106 ? -55.814 22.502 7.039 1.00 21.33 106 ALA A C 1
ATOM 821 O O . ALA A 1 106 ? -54.921 22.053 6.319 1.00 22.10 106 ALA A O 1
ATOM 823 N N . CYS A 1 107 ? -56.142 21.866 8.172 1.00 17.65 107 CYS A N 1
ATOM 824 C CA . CYS A 1 107 ? -55.521 20.608 8.538 1.00 19.38 107 CYS A CA 1
ATOM 825 C C . CYS A 1 107 ? -55.798 19.535 7.448 1.00 21.35 107 CYS A C 1
ATOM 826 O O . CYS A 1 107 ? -54.885 18.729 7.171 1.00 21.91 107 CYS A O 1
ATOM 829 N N . SER A 1 108 ? -57.008 19.525 6.900 1.00 20.70 108 SER A N 1
ATOM 830 C CA A SER A 1 108 ? -57.400 18.584 5.842 0.50 20.85 108 SER A CA 1
ATOM 831 C CA B SER A 1 108 ? -57.376 18.586 5.838 0.50 22.95 108 SER A CA 1
ATOM 832 C C . SER A 1 108 ? -56.660 18.876 4.534 1.00 23.66 108 SER A C 1
ATOM 833 O O . SER A 1 108 ? -56.618 17.945 3.702 1.00 26.95 108 SER A O 1
ATOM 838 N N . ASN A 1 109 ? -56.093 20.057 4.341 1.00 20.69 109 ASN A N 1
ATOM 839 C CA . ASN A 1 109 ? -55.471 20.290 3.049 1.00 22.58 109 ASN A CA 1
ATOM 840 C C . ASN A 1 109 ? -54.032 19.842 3.092 1.00 23.16 109 ASN A C 1
ATOM 841 O O . ASN A 1 109 ? -53.339 19.798 2.048 1.00 23.42 109 ASN A O 1
ATOM 846 N N . LEU A 1 1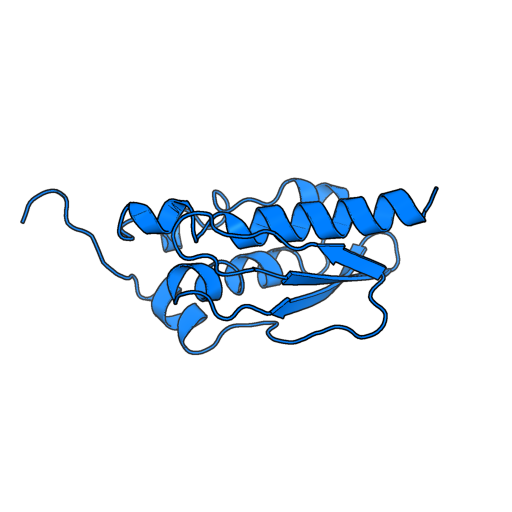10 ? -53.466 19.529 4.266 1.00 20.48 110 LEU A N 1
ATOM 847 C CA . LEU A 1 110 ? -52.001 19.217 4.343 1.00 19.13 110 LEU A CA 1
ATOM 848 C C . LEU A 1 110 ? -51.713 17.943 3.451 1.00 21.68 110 LEU A C 1
ATOM 849 O O . LEU A 1 110 ? -50.619 17.954 2.881 1.00 22.82 110 LEU A O 1
ATOM 854 N N . ALA A 1 111 ? -52.586 16.938 3.563 1.00 22.69 111 ALA A N 1
ATOM 855 C CA . ALA A 1 111 ? -52.175 15.668 2.898 1.00 23.66 111 ALA A CA 1
ATOM 856 C C . ALA A 1 111 ? -51.995 15.856 1.365 1.00 23.19 111 ALA A C 1
ATOM 857 O O . ALA A 1 111 ? -50.919 15.470 0.925 1.00 25.06 111 ALA A O 1
ATOM 859 N N . ALA A 1 112 ? -52.972 16.442 0.720 1.00 23.33 112 ALA A N 1
ATOM 860 C CA . ALA A 1 112 ? -52.819 16.571 -0.724 1.00 25.44 112 ALA A CA 1
ATOM 861 C C . ALA A 1 112 ? -51.732 17.538 -1.067 1.00 28.22 112 ALA A C 1
ATOM 862 O O . ALA A 1 112 ? -50.953 17.305 -1.992 1.00 27.30 112 ALA A O 1
ATOM 864 N N . ASP A 1 113 ? -51.526 18.604 -0.245 1.00 24.21 113 ASP A N 1
ATOM 865 C CA . ASP A 1 113 ? -50.438 19.529 -0.587 1.00 25.19 113 ASP A CA 1
ATOM 866 C C . ASP A 1 113 ? -49.077 18.826 -0.407 1.00 25.66 113 ASP A C 1
ATOM 867 O O . ASP A 1 113 ? -48.185 19.096 -1.247 1.00 26.33 113 ASP A O 1
ATOM 872 N N . ALA A 1 114 ? -48.896 17.964 0.605 1.00 23.02 114 ALA A N 1
ATOM 873 C CA . ALA A 1 114 ? -47.651 17.246 0.741 1.00 24.19 114 ALA A CA 1
ATOM 874 C C . ALA A 1 114 ? -47.498 16.201 -0.393 1.00 25.96 114 ALA A C 1
ATOM 875 O O . ALA A 1 114 ? -46.331 16.024 -0.781 1.00 26.02 114 ALA A O 1
ATOM 877 N N . LEU A 1 115 ? -48.589 15.553 -0.760 1.00 25.07 115 LEU A N 1
ATOM 878 C CA . LEU A 1 115 ? -48.484 14.583 -1.896 1.00 24.79 115 LEU A CA 1
ATOM 879 C C . LEU A 1 115 ? -48.046 15.344 -3.138 1.00 28.95 115 LEU A C 1
ATOM 880 O O . LEU A 1 115 ? -47.140 14.822 -3.819 1.00 26.71 115 LEU A O 1
ATOM 885 N N . HIS A 1 116 ? -48.649 16.509 -3.428 1.00 25.47 116 HIS A N 1
ATOM 886 C CA . HIS A 1 116 ? -48.228 17.223 -4.629 1.00 26.67 116 HIS A CA 1
ATOM 887 C C . HIS A 1 116 ? -46.764 17.597 -4.559 1.00 30.78 116 HIS A C 1
ATOM 888 O O . HIS A 1 116 ? -46.036 17.590 -5.568 1.00 31.11 116 HIS A O 1
ATOM 895 N N . ALA A 1 117 ? -46.306 18.039 -3.372 1.00 28.93 117 ALA A N 1
ATOM 896 C CA . ALA A 1 117 ? -44.931 18.372 -3.167 1.00 28.87 117 ALA A CA 1
ATOM 897 C C . ALA A 1 117 ? -44.028 17.150 -3.402 1.00 31.21 117 ALA A C 1
ATOM 898 O O . ALA A 1 117 ? -42.943 17.344 -3.962 1.00 31.88 117 ALA A O 1
ATOM 900 N N . ALA A 1 118 ? -44.436 15.961 -2.979 1.00 27.64 118 ALA A N 1
ATOM 901 C CA . ALA A 1 118 ? -43.559 14.781 -3.105 1.00 28.31 118 ALA A CA 1
ATOM 902 C C . ALA A 1 118 ? -43.437 14.451 -4.619 1.00 31.20 118 ALA A C 1
ATOM 903 O O . ALA A 1 118 ? -42.344 14.044 -5.024 1.00 30.07 118 ALA A O 1
ATOM 905 N N . ILE A 1 119 ? -44.538 14.598 -5.346 1.00 29.60 119 ILE A N 1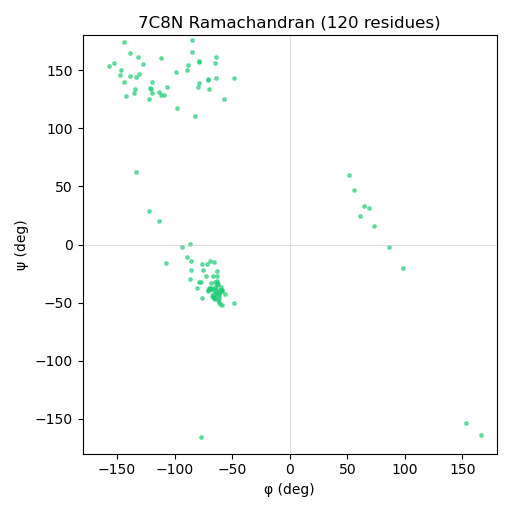
ATOM 906 C CA . ILE A 1 119 ? -44.537 14.275 -6.788 1.00 29.53 119 ILE A CA 1
ATOM 907 C C . ILE A 1 119 ? -43.617 15.256 -7.511 1.00 37.07 119 ILE A C 1
ATOM 908 O O . ILE A 1 119 ? -42.694 14.855 -8.261 1.00 34.23 119 ILE A O 1
ATOM 913 N N . ASN A 1 120 ? -43.751 16.547 -7.195 1.00 32.82 120 ASN A N 1
ATOM 914 C CA . ASN A 1 120 ? -42.862 17.540 -7.790 1.00 35.00 120 ASN A CA 1
ATOM 915 C C . ASN A 1 120 ? -41.405 17.314 -7.401 1.00 38.01 120 ASN A C 1
ATOM 916 O O . ASN A 1 120 ? -40.510 17.579 -8.219 1.00 39.19 120 ASN A O 1
ATOM 921 N N . ASP A 1 121 ? -41.124 16.837 -6.187 1.00 33.60 121 ASP A N 1
ATOM 922 C CA . ASP A 1 121 ? -39.761 16.518 -5.783 1.00 34.18 121 ASP A CA 1
ATOM 923 C C . ASP A 1 121 ? -39.241 15.388 -6.703 1.00 37.93 121 ASP A C 1
ATOM 924 O O . ASP A 1 121 ? -38.126 15.488 -7.238 1.00 41.29 121 ASP A O 1
ATOM 929 N N . TYR A 1 122 ? -40.060 14.346 -6.866 1.00 35.24 122 TYR A N 1
ATOM 930 C CA . TYR A 1 122 ? -39.576 13.256 -7.712 1.00 36.72 122 TYR A CA 1
ATOM 931 C C . TYR A 1 122 ? -39.358 13.759 -9.139 1.00 42.30 122 TYR A C 1
ATOM 932 O O . TYR A 1 122 ? -38.315 13.434 -9.712 1.00 42.02 122 TYR A O 1
ATOM 941 N N . LEU A 1 123 ? -40.292 14.556 -9.692 1.00 40.66 123 LEU A N 1
ATOM 942 C CA . LEU A 1 123 ? -40.120 15.008 -11.083 1.00 42.47 123 LEU A CA 1
ATOM 943 C C . LEU A 1 123 ? -38.881 15.878 -11.231 1.00 48.18 123 LEU A C 1
ATOM 944 O O . LEU A 1 123 ? -38.225 15.857 -12.280 1.00 48.69 123 LEU A O 1
ATOM 949 N N . SER A 1 124 ? -38.557 16.676 -10.221 1.00 46.53 124 SER A N 1
ATOM 950 C CA . SER A 1 124 ? -37.471 17.613 -10.410 1.00 50.58 124 SER A CA 1
ATOM 951 C C . SER A 1 124 ? -36.168 16.831 -10.334 1.00 54.21 124 SER A C 1
ATOM 952 O O . SER A 1 124 ? -35.146 17.307 -10.799 1.00 57.21 124 SER A O 1
ATOM 955 N N . LYS A 1 125 ? -36.214 15.619 -9.804 1.00 56.32 125 LYS A N 1
ATOM 956 C CA . LYS A 1 125 ? -35.040 14.769 -9.766 1.00 61.78 125 LYS A CA 1
ATOM 957 C C . LYS A 1 125 ? -34.884 13.986 -11.065 1.00 68.57 125 LYS A C 1
ATOM 958 O O . LYS A 1 125 ? -33.801 13.480 -11.360 1.00 67.72 125 LYS A O 1
ATOM 964 N N . LYS A 1 126 ? -35.977 13.821 -11.812 1.00 76.23 126 LYS A N 1
ATOM 965 C CA . LYS A 1 126 ? -35.869 13.200 -13.120 1.00 81.08 126 LYS A CA 1
ATOM 966 C C . LYS A 1 126 ? -34.919 14.029 -13.986 1.00 86.48 126 LYS A C 1
ATOM 967 O O . LYS A 1 126 ? -33.949 13.505 -14.542 1.00 85.49 126 LYS A O 1
ATOM 973 N N . GLN A 1 127 ? -35.201 15.336 -14.056 1.00 91.21 127 GLN A N 1
ATOM 974 C CA . GLN A 1 127 ? -34.366 16.304 -14.748 1.00 94.61 127 GLN A CA 1
ATOM 975 C C . GLN A 1 127 ? -33.084 16.564 -13.945 1.00 94.39 127 GLN A C 1
ATOM 976 O O . GLN A 1 127 ? -32.078 15.889 -14.249 1.00 92.52 127 GLN A O 1
#